Protein AF-A0A535AU26-F1 (afdb_monomer)

Nearest PDB structures (foldseek):
  2iu7-assembly1_I  TM=3.214E-01  e=6.119E+00  Escherichia coli

Radius of gyration: 19.8 Å; Cα contacts (8 Å, |Δi|>4): 45; chains: 1; bounding box: 29×25×71 Å

Sequence (69 aa):
MRLRGWRLPARIGLAAVLTALALPIAAVPVQAASNPLALTVHVGYQDVVKTGGWMPATIDARNSGASVD

Foldseek 3Di:
DDPPVVVVVVVVVVVVVCCVVVVVVVVPVPPCVPAQKDKDKAWADVNDDDPPDDIDMDIDIDRPDDDDD

Structure (mmCIF, N/CA/C/O backbone):
data_AF-A0A535AU26-F1
#
_entry.id   AF-A0A535AU26-F1
#
loop_
_atom_site.group_PDB
_atom_site.id
_atom_site.type_symbol
_atom_site.label_atom_id
_atom_site.label_alt_id
_atom_site.label_comp_id
_atom_site.label_asym_id
_atom_site.label_entity_id
_atom_site.label_seq_id
_atom_site.pdbx_PDB_ins_code
_atom_site.Cartn_x
_atom_site.Cartn_y
_atom_site.Cartn_z
_atom_site.occupancy
_atom_site.B_iso_or_equiv
_atom_site.auth_seq_id
_atom_site.auth_comp_id
_atom_site.auth_asym_id
_atom_site.auth_atom_id
_atom_site.pdbx_PDB_model_num
ATOM 1 N N . MET A 1 1 ? -1.426 7.375 46.947 1.00 42.97 1 MET A N 1
ATOM 2 C CA . MET A 1 1 ? -0.541 7.729 45.812 1.00 42.97 1 MET A CA 1
ATOM 3 C C . MET A 1 1 ? -1.200 7.300 44.499 1.00 42.97 1 MET A C 1
ATOM 5 O O . MET A 1 1 ? -1.279 6.111 44.228 1.00 42.97 1 MET A O 1
ATOM 9 N N . ARG A 1 2 ? -1.763 8.231 43.714 1.00 51.44 2 ARG A N 1
ATOM 10 C CA . ARG A 1 2 ? -2.423 7.934 42.424 1.00 51.44 2 ARG A CA 1
ATOM 11 C C . ARG A 1 2 ? -1.563 8.446 41.259 1.00 51.44 2 ARG A C 1
ATOM 13 O O . ARG A 1 2 ? -1.805 9.527 40.748 1.00 51.44 2 ARG A O 1
ATOM 20 N N . LEU A 1 3 ? -0.613 7.639 40.784 1.00 55.12 3 LEU A N 1
ATOM 21 C CA . LEU A 1 3 ? 0.159 7.906 39.551 1.00 55.12 3 LEU A CA 1
ATOM 22 C C . LEU A 1 3 ? -0.560 7.414 38.273 1.00 55.12 3 LEU A C 1
ATOM 24 O O . LEU A 1 3 ? 0.051 7.171 37.235 1.00 55.12 3 LEU A O 1
ATOM 28 N N . ARG A 1 4 ? -1.885 7.222 38.327 1.00 54.94 4 ARG A N 1
ATOM 29 C CA . ARG A 1 4 ? -2.654 6.597 37.236 1.00 54.94 4 ARG A CA 1
ATOM 30 C C . ARG A 1 4 ? -2.977 7.562 36.083 1.00 54.94 4 ARG A C 1
ATOM 32 O O . ARG A 1 4 ? -3.260 7.092 34.987 1.00 54.94 4 ARG A O 1
ATOM 39 N N . GLY A 1 5 ? -2.887 8.877 36.309 1.00 56.00 5 GLY A N 1
ATOM 40 C CA . GLY A 1 5 ? -3.235 9.913 35.322 1.00 56.00 5 GLY A CA 1
ATOM 41 C C . GLY A 1 5 ? -2.187 10.160 34.231 1.00 56.00 5 GLY A C 1
ATOM 42 O O . GLY A 1 5 ? -2.532 10.624 33.154 1.00 56.00 5 GLY A O 1
ATOM 43 N N . TRP A 1 6 ? -0.922 9.798 34.464 1.00 56.16 6 TRP A N 1
ATOM 44 C CA . TRP A 1 6 ? 0.183 10.092 33.534 1.00 56.16 6 TRP A CA 1
ATOM 45 C C . TRP A 1 6 ? 0.400 9.001 32.477 1.00 56.16 6 TRP A C 1
ATOM 47 O O . TRP A 1 6 ? 1.132 9.185 31.510 1.00 56.16 6 TRP A O 1
ATOM 57 N N . ARG A 1 7 ? -0.264 7.848 32.625 1.00 60.09 7 ARG A N 1
ATOM 58 C CA . ARG A 1 7 ? -0.087 6.706 31.715 1.00 60.09 7 ARG A CA 1
ATOM 59 C C . ARG A 1 7 ? -0.789 6.903 30.375 1.00 60.09 7 ARG A C 1
ATOM 61 O O . ARG A 1 7 ? -0.329 6.372 29.375 1.00 60.09 7 ARG A O 1
ATOM 68 N N . LEU A 1 8 ? -1.902 7.633 30.361 1.00 62.47 8 LEU A N 1
ATOM 69 C CA . LEU A 1 8 ? -2.663 7.953 29.152 1.00 62.47 8 LEU A CA 1
ATOM 70 C C . LEU A 1 8 ? -1.895 8.883 28.200 1.00 62.47 8 LEU A C 1
ATOM 72 O O . LEU A 1 8 ? -1.694 8.475 27.059 1.00 62.47 8 LEU A O 1
ATOM 76 N N . PRO A 1 9 ? -1.386 10.052 28.638 1.00 68.44 9 PRO A N 1
ATOM 77 C CA . PRO A 1 9 ? -0.597 10.912 27.757 1.00 68.44 9 PRO A CA 1
ATOM 78 C C . PRO A 1 9 ? 0.701 10.231 27.306 1.00 68.44 9 PRO A C 1
ATOM 80 O O . PRO A 1 9 ? 1.052 10.314 26.133 1.00 68.44 9 PRO A O 1
ATOM 83 N N . ALA A 1 10 ? 1.355 9.461 28.185 1.00 72.81 10 ALA A N 1
ATOM 84 C CA . ALA A 1 10 ? 2.541 8.686 27.817 1.00 72.81 10 ALA A CA 1
ATOM 85 C C . ALA A 1 10 ? 2.251 7.631 26.733 1.00 72.81 10 ALA A C 1
ATOM 87 O O . ALA A 1 10 ? 3.047 7.453 25.816 1.00 72.81 10 ALA A O 1
ATOM 88 N N . ARG A 1 11 ? 1.099 6.948 26.797 1.00 72.12 11 ARG A N 1
ATOM 89 C CA . ARG A 1 11 ? 0.683 5.971 25.776 1.00 72.12 11 ARG A CA 1
ATOM 90 C C . ARG A 1 11 ? 0.338 6.624 24.443 1.00 72.12 11 ARG A C 1
ATOM 92 O O . ARG A 1 11 ? 0.673 6.056 23.413 1.00 72.12 11 ARG A O 1
ATOM 99 N N . ILE A 1 12 ? -0.303 7.792 24.462 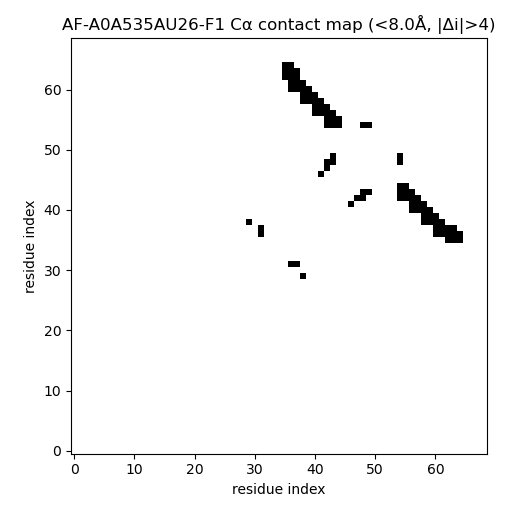1.00 78.19 12 ILE A N 1
ATOM 100 C CA . ILE A 1 12 ? -0.634 8.540 23.241 1.00 78.19 12 ILE A CA 1
ATOM 101 C C . ILE A 1 12 ? 0.645 9.054 22.573 1.00 78.19 12 ILE A C 1
ATOM 103 O O . ILE A 1 12 ? 0.802 8.893 21.368 1.00 78.19 12 ILE A O 1
ATOM 107 N N . GLY A 1 13 ? 1.588 9.591 23.353 1.00 76.25 13 GLY A N 1
ATOM 108 C CA . GLY A 1 13 ? 2.894 10.011 22.841 1.00 76.25 13 GLY A CA 1
ATOM 109 C C . GLY A 1 13 ? 3.687 8.844 22.253 1.00 76.25 13 GLY A C 1
ATOM 110 O O . GLY A 1 13 ? 4.180 8.943 21.135 1.00 76.25 13 GLY A O 1
ATOM 111 N N . LEU A 1 14 ? 3.741 7.707 22.957 1.00 78.81 14 LEU A N 1
ATOM 112 C CA . LEU A 1 14 ? 4.392 6.495 22.454 1.00 78.81 14 LEU A CA 1
ATOM 113 C C . LEU A 1 14 ? 3.737 5.999 21.158 1.00 78.81 14 LEU A C 1
ATOM 115 O O . LEU A 1 14 ? 4.445 5.657 20.218 1.00 78.81 14 LEU A O 1
ATOM 119 N N . ALA A 1 15 ? 2.402 5.980 21.098 1.00 75.62 15 ALA A N 1
ATOM 120 C CA . ALA A 1 15 ? 1.679 5.598 19.895 1.00 75.62 15 ALA A CA 1
ATOM 121 C C . ALA A 1 15 ? 2.040 6.533 18.739 1.00 75.62 15 ALA A C 1
ATOM 123 O O . ALA A 1 15 ? 2.469 6.039 17.712 1.00 75.62 15 ALA A O 1
ATOM 124 N N . ALA A 1 16 ? 1.982 7.855 18.926 1.00 78.50 16 ALA A N 1
ATOM 125 C CA . ALA A 1 16 ? 2.330 8.826 17.888 1.00 78.50 16 ALA A CA 1
ATOM 126 C C . ALA A 1 16 ? 3.773 8.669 17.377 1.00 78.50 16 ALA A C 1
ATOM 128 O O . ALA A 1 16 ? 4.002 8.727 16.172 1.00 78.50 16 ALA A O 1
ATOM 129 N N . VAL A 1 17 ? 4.732 8.415 18.273 1.00 81.25 17 VAL A N 1
ATOM 130 C CA . VAL A 1 17 ? 6.133 8.154 17.907 1.00 81.25 17 VAL A CA 1
ATOM 131 C C . VAL A 1 17 ? 6.260 6.848 17.121 1.00 81.25 17 VAL A C 1
ATOM 133 O O . VAL A 1 17 ? 6.922 6.819 16.088 1.00 81.25 17 VAL A O 1
ATOM 136 N N . LEU A 1 18 ? 5.592 5.779 17.562 1.00 77.81 18 LEU A N 1
ATOM 137 C CA . LEU A 1 18 ? 5.587 4.502 16.851 1.00 77.81 18 LEU A CA 1
ATOM 138 C C . LEU A 1 18 ? 4.925 4.622 15.478 1.00 77.81 18 LEU A C 1
ATOM 140 O O . LEU A 1 18 ? 5.466 4.088 14.518 1.00 77.81 18 LEU A O 1
ATOM 144 N N . THR A 1 19 ? 3.812 5.350 15.343 1.00 72.25 19 THR A N 1
ATOM 145 C CA . THR A 1 19 ? 3.180 5.577 14.038 1.00 72.25 19 THR A CA 1
ATOM 146 C C . THR A 1 19 ? 4.082 6.409 13.136 1.00 72.25 19 THR A C 1
ATOM 148 O O . THR A 1 19 ? 4.238 6.059 11.975 1.00 72.25 19 THR A O 1
ATOM 151 N N . ALA A 1 20 ? 4.723 7.460 13.656 1.00 70.12 20 ALA A N 1
ATOM 152 C CA . ALA A 1 20 ? 5.642 8.298 12.884 1.00 70.12 20 ALA A CA 1
ATOM 153 C C . ALA A 1 20 ? 6.894 7.540 12.412 1.00 70.12 20 ALA A C 1
ATOM 155 O O . ALA A 1 20 ? 7.421 7.853 11.351 1.00 70.12 20 ALA A O 1
ATOM 156 N N . LEU A 1 21 ? 7.354 6.540 13.171 1.00 68.31 21 LEU A N 1
ATOM 157 C CA . LEU A 1 21 ? 8.474 5.672 12.793 1.00 68.31 21 LEU A CA 1
ATOM 158 C C . LEU A 1 21 ? 8.043 4.506 11.892 1.00 68.31 21 LEU A C 1
ATOM 160 O O . LEU A 1 21 ? 8.818 4.068 11.050 1.00 68.31 21 LEU A O 1
ATOM 164 N N . ALA A 1 22 ? 6.815 4.006 12.040 1.00 60.53 22 ALA A N 1
ATOM 165 C CA . ALA A 1 22 ? 6.291 2.896 11.247 1.00 60.53 22 ALA A CA 1
ATOM 166 C C . ALA A 1 22 ? 5.756 3.331 9.871 1.00 60.53 22 ALA A C 1
ATOM 168 O O . ALA A 1 22 ? 5.868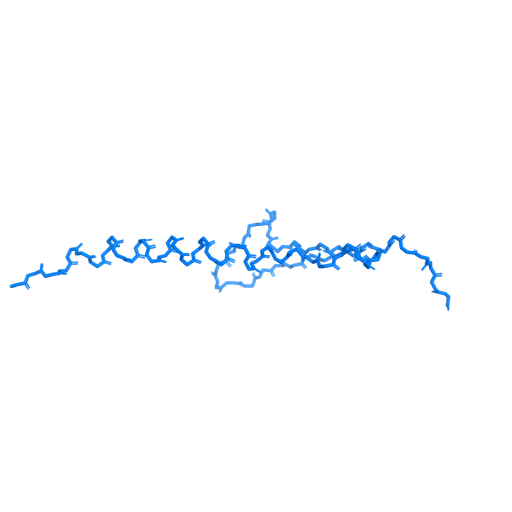 2.567 8.916 1.00 60.53 22 ALA A O 1
ATOM 169 N N . LEU A 1 23 ? 5.219 4.550 9.737 1.00 55.94 23 LEU A N 1
ATOM 170 C CA . LEU A 1 23 ? 4.762 5.100 8.453 1.00 55.94 23 LEU A CA 1
ATOM 171 C C . LEU A 1 23 ? 5.864 5.109 7.373 1.00 55.94 23 LEU A C 1
ATOM 173 O O . LEU A 1 23 ? 5.591 4.649 6.265 1.00 55.94 23 LEU A O 1
ATOM 177 N N . PRO A 1 24 ? 7.109 5.546 7.662 1.00 55.47 24 PRO A N 1
ATOM 178 C CA . PRO A 1 24 ? 8.199 5.472 6.692 1.00 55.47 24 PRO A CA 1
ATOM 179 C C . PRO A 1 24 ? 8.702 4.046 6.427 1.00 55.47 24 PRO A C 1
ATOM 181 O O . PRO A 1 24 ? 9.328 3.825 5.401 1.00 55.47 24 PRO A O 1
ATOM 184 N N . ILE A 1 25 ? 8.418 3.066 7.296 1.00 55.28 25 ILE A N 1
ATOM 185 C CA . ILE A 1 25 ? 8.734 1.650 7.027 1.00 55.28 25 ILE A CA 1
ATOM 186 C C . ILE A 1 25 ? 7.673 1.023 6.109 1.00 55.28 25 ILE A C 1
ATOM 188 O O . ILE A 1 25 ? 8.004 0.179 5.286 1.00 55.28 25 ILE A O 1
ATOM 192 N N . ALA A 1 26 ? 6.407 1.444 6.208 1.00 53.22 26 ALA A N 1
ATOM 193 C CA . ALA A 1 26 ? 5.364 1.061 5.252 1.00 53.22 26 ALA A CA 1
ATOM 194 C C . ALA A 1 26 ? 5.564 1.737 3.885 1.00 53.22 26 ALA A C 1
ATOM 196 O O . ALA A 1 26 ? 5.278 1.142 2.848 1.00 53.22 26 ALA A O 1
ATOM 197 N N . ALA A 1 27 ? 6.116 2.951 3.878 1.00 47.91 27 ALA A N 1
ATOM 198 C CA . ALA A 1 27 ? 6.636 3.596 2.684 1.00 47.91 27 ALA A CA 1
ATOM 199 C C . ALA A 1 27 ? 8.065 3.114 2.412 1.00 47.91 27 ALA A C 1
ATOM 201 O O . ALA A 1 27 ? 8.996 3.908 2.425 1.00 47.91 27 ALA A O 1
ATOM 202 N N . VAL A 1 28 ? 8.256 1.816 2.159 1.00 51.31 28 VAL A N 1
ATOM 203 C CA . VAL A 1 28 ? 9.464 1.377 1.454 1.00 51.31 28 VAL A CA 1
ATOM 204 C C . VAL A 1 28 ? 9.413 2.090 0.102 1.00 51.31 28 VAL A C 1
ATOM 206 O O . VAL A 1 28 ? 8.530 1.757 -0.696 1.00 51.31 28 VAL A O 1
ATOM 209 N N . PRO A 1 29 ? 10.288 3.072 -0.205 1.00 48.53 29 PRO A N 1
ATOM 210 C CA . PRO A 1 29 ? 10.491 3.395 -1.597 1.00 48.53 29 PRO A CA 1
ATOM 211 C C . PRO A 1 29 ? 11.093 2.117 -2.160 1.00 48.53 29 PRO A C 1
ATOM 213 O O . PRO A 1 29 ? 12.250 1.787 -1.896 1.00 48.53 29 PRO A O 1
ATOM 216 N N . VAL A 1 30 ? 10.267 1.328 -2.849 1.00 49.62 30 VAL A N 1
ATOM 217 C CA . VAL A 1 30 ? 10.746 0.252 -3.704 1.00 49.62 30 VAL A CA 1
ATOM 218 C C . VAL A 1 30 ? 11.935 0.855 -4.440 1.00 49.62 30 VAL A C 1
ATOM 220 O O . VAL A 1 30 ? 11.806 1.922 -5.042 1.00 49.62 30 VAL A O 1
ATOM 223 N N . GLN A 1 31 ? 13.108 0.238 -4.303 1.00 46.56 31 GLN A N 1
ATOM 224 C CA . GLN A 1 31 ? 14.341 0.599 -5.003 1.00 46.56 31 GLN A CA 1
ATOM 225 C C . GLN A 1 31 ? 14.173 0.333 -6.515 1.00 46.56 31 GLN A C 1
ATOM 227 O O . GLN A 1 31 ? 14.926 -0.412 -7.128 1.00 46.56 31 GLN A O 1
ATOM 232 N N . ALA A 1 32 ? 13.143 0.930 -7.113 1.00 51.69 32 ALA A N 1
ATOM 233 C CA . ALA A 1 32 ? 12.748 0.866 -8.509 1.00 51.69 32 ALA A CA 1
ATOM 234 C C . ALA A 1 32 ? 13.574 1.823 -9.377 1.00 51.69 32 ALA A C 1
ATOM 236 O O . ALA A 1 32 ? 13.425 1.835 -10.591 1.00 51.69 32 ALA A O 1
ATOM 237 N N . ALA A 1 33 ? 14.476 2.618 -8.791 1.00 52.59 33 ALA A N 1
ATOM 238 C CA . ALA A 1 33 ? 15.303 3.547 -9.559 1.00 52.59 33 ALA A CA 1
ATOM 239 C C . ALA A 1 33 ? 16.286 2.840 -10.519 1.00 52.59 33 ALA A C 1
ATOM 241 O O . ALA A 1 33 ? 16.798 3.479 -11.432 1.00 52.59 33 ALA A O 1
ATOM 242 N N . SER A 1 34 ? 16.534 1.535 -10.352 1.00 56.72 34 SER A N 1
ATOM 243 C CA . SER A 1 34 ? 17.409 0.737 -11.226 1.00 56.72 34 SER A CA 1
ATOM 244 C C . SER A 1 34 ? 16.740 -0.496 -11.844 1.00 56.72 34 SER A C 1
ATOM 246 O O . SER A 1 34 ? 17.384 -1.213 -12.606 1.00 56.72 34 SER A O 1
ATOM 248 N N . ASN A 1 35 ? 15.460 -0.746 -11.554 1.00 61.25 35 ASN A N 1
ATOM 249 C CA . ASN A 1 35 ? 14.718 -1.881 -12.095 1.00 61.25 35 ASN A CA 1
ATOM 250 C C . ASN A 1 35 ? 13.519 -1.354 -12.900 1.00 61.25 35 ASN A C 1
ATOM 252 O O . ASN A 1 35 ? 12.693 -0.644 -12.328 1.00 61.25 35 ASN A O 1
ATOM 256 N N . PRO A 1 36 ? 13.385 -1.679 -14.199 1.00 68.75 36 PRO A N 1
ATOM 257 C CA . PRO A 1 36 ? 12.254 -1.223 -15.007 1.00 68.75 36 PRO A CA 1
ATOM 258 C C . PRO A 1 36 ? 10.912 -1.861 -14.597 1.00 68.75 36 PRO A C 1
ATOM 260 O O . PRO A 1 36 ? 9.876 -1.596 -15.202 1.00 68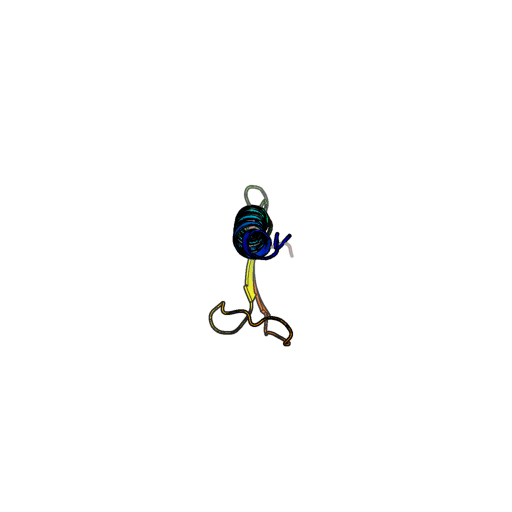.75 36 PRO A O 1
ATOM 263 N N . LEU A 1 37 ? 10.905 -2.717 -13.575 1.00 75.94 37 LEU A N 1
ATOM 264 C CA . LEU A 1 37 ? 9.692 -3.258 -12.989 1.00 75.94 37 LEU A CA 1
ATOM 265 C C . LEU A 1 37 ? 9.188 -2.358 -11.851 1.00 75.94 37 LEU A C 1
ATOM 267 O O . LEU A 1 37 ? 9.792 -2.282 -10.781 1.00 75.94 37 LEU A O 1
ATOM 271 N N . ALA A 1 38 ? 8.041 -1.720 -12.067 1.00 79.44 38 ALA A N 1
ATOM 272 C CA . ALA A 1 38 ? 7.280 -1.032 -11.034 1.00 79.44 38 ALA A CA 1
ATOM 273 C C . ALA A 1 38 ? 6.193 -1.963 -10.479 1.00 79.44 38 ALA A C 1
ATOM 275 O O . ALA A 1 38 ? 5.420 -2.545 -11.237 1.00 79.44 38 ALA A O 1
ATOM 276 N N . LEU A 1 39 ? 6.128 -2.085 -9.153 1.00 80.19 39 LEU A N 1
ATOM 277 C CA . LEU A 1 39 ? 5.071 -2.803 -8.439 1.00 80.19 39 LEU A CA 1
ATOM 278 C C . LEU A 1 39 ? 4.348 -1.828 -7.512 1.00 80.19 39 LEU A C 1
ATOM 280 O O . LEU A 1 39 ? 4.984 -1.140 -6.713 1.00 80.19 39 LEU A O 1
ATOM 284 N N . THR A 1 40 ? 3.026 -1.779 -7.607 1.00 81.88 40 THR A N 1
ATOM 285 C CA . THR A 1 40 ? 2.157 -0.995 -6.729 1.00 81.88 40 THR A CA 1
ATOM 286 C C . THR A 1 40 ? 1.185 -1.940 -6.042 1.00 81.88 40 THR A C 1
ATOM 288 O O . THR A 1 40 ? 0.613 -2.821 -6.678 1.00 81.88 40 THR A O 1
ATOM 291 N N . VAL A 1 41 ? 1.043 -1.803 -4.725 1.00 81.38 41 VAL A N 1
ATOM 292 C CA . VAL A 1 41 ? 0.187 -2.675 -3.916 1.00 81.38 41 VAL A CA 1
ATOM 293 C C . VAL A 1 41 ? -0.894 -1.828 -3.264 1.00 81.38 41 VAL A C 1
ATOM 295 O O . VAL A 1 41 ? -0.594 -0.932 -2.480 1.00 81.38 41 VAL A O 1
ATOM 298 N N . 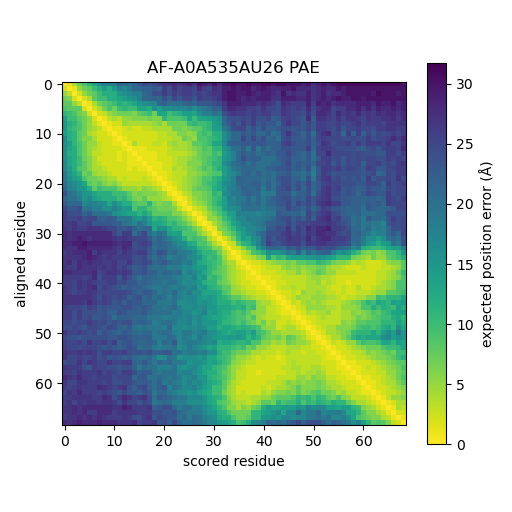HIS A 1 42 ? -2.143 -2.152 -3.575 1.00 82.00 42 HIS A N 1
ATOM 299 C CA . HIS A 1 42 ? -3.341 -1.568 -2.990 1.00 82.00 42 HIS A CA 1
ATOM 300 C C . HIS A 1 42 ? -3.931 -2.563 -2.000 1.00 82.00 42 HIS A C 1
ATOM 302 O O . HIS A 1 42 ? -4.165 -3.718 -2.352 1.00 82.00 42 HIS A O 1
ATOM 308 N N . VAL A 1 43 ? -4.160 -2.148 -0.756 1.00 83.12 43 VAL A N 1
ATOM 309 C CA . VAL A 1 43 ? -4.689 -3.034 0.292 1.00 83.12 43 VAL A CA 1
ATOM 310 C C . VAL A 1 43 ? -5.963 -2.447 0.873 1.00 83.12 43 VAL A C 1
ATOM 312 O O . VAL A 1 43 ? -6.003 -1.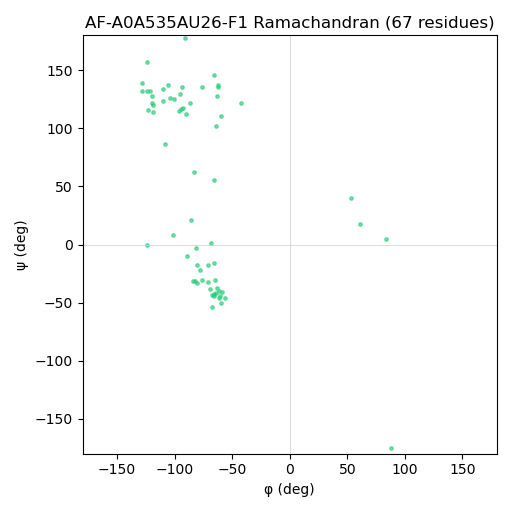293 1.286 1.00 83.12 43 VAL A O 1
ATOM 315 N N . GLY A 1 44 ? -6.992 -3.280 0.979 1.00 83.31 44 GLY A N 1
ATOM 316 C CA . GLY A 1 44 ? -8.300 -2.893 1.483 1.00 83.31 44 GLY A CA 1
ATOM 317 C C . GLY A 1 44 ? -9.225 -2.362 0.390 1.00 83.31 44 GLY A C 1
ATOM 318 O O . GLY A 1 44 ? -8.924 -2.383 -0.801 1.00 83.31 44 GLY A O 1
ATOM 3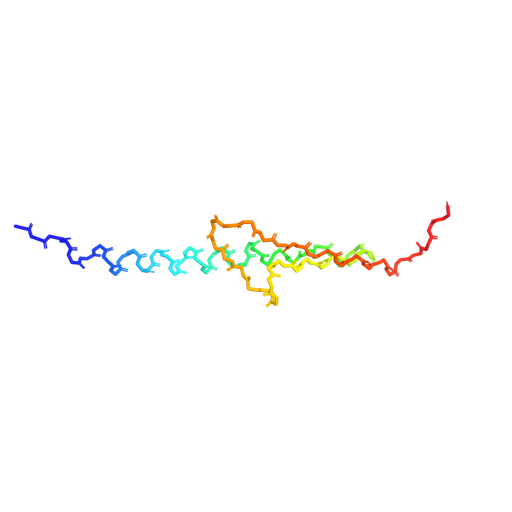19 N N . TYR A 1 45 ? -10.401 -1.905 0.808 1.00 74.25 45 TYR A N 1
ATOM 320 C CA . TYR A 1 45 ? -11.346 -1.244 -0.091 1.00 74.25 45 TYR A CA 1
ATOM 321 C C . TYR A 1 45 ? -11.001 0.240 -0.160 1.00 74.25 45 TYR A C 1
ATOM 323 O O . TYR A 1 45 ? -11.015 0.899 0.876 1.00 74.25 45 TYR A O 1
ATOM 331 N N . GLN A 1 46 ? -10.723 0.761 -1.360 1.00 80.44 46 GLN A N 1
ATOM 332 C CA . GLN A 1 46 ? -10.309 2.161 -1.558 1.00 80.44 46 GLN A CA 1
ATOM 333 C C . GLN A 1 46 ? -9.112 2.557 -0.670 1.00 80.44 46 GLN A C 1
ATOM 335 O O . GLN A 1 46 ? -9.114 3.623 -0.064 1.00 80.44 46 GLN A O 1
ATOM 340 N N . ASP A 1 47 ? -8.134 1.656 -0.525 1.00 71.69 47 ASP A N 1
ATOM 341 C CA . ASP A 1 47 ? -6.955 1.828 0.339 1.00 71.69 47 ASP A CA 1
ATOM 342 C C . ASP A 1 47 ? -7.272 2.005 1.843 1.00 71.69 47 ASP A C 1
ATOM 344 O O . ASP A 1 47 ? -6.433 2.434 2.638 1.00 71.69 47 ASP A O 1
ATOM 348 N N . VAL A 1 48 ? -8.487 1.635 2.273 1.00 78.62 48 VAL A N 1
ATOM 349 C CA . VAL A 1 48 ? -8.889 1.627 3.683 1.00 78.62 48 VAL A CA 1
ATOM 350 C C . VAL A 1 48 ? -8.721 0.232 4.274 1.00 78.62 48 VAL A C 1
ATOM 352 O O . VAL A 1 48 ? -9.441 -0.715 3.939 1.00 78.62 48 VAL A O 1
ATOM 355 N N . VAL A 1 49 ? -7.802 0.123 5.230 1.00 80.38 49 VAL A N 1
ATOM 356 C CA . VAL A 1 49 ? -7.510 -1.115 5.960 1.00 80.38 49 VAL A CA 1
ATOM 357 C C . VAL A 1 49 ? -8.321 -1.167 7.257 1.00 80.38 49 VAL A C 1
ATOM 359 O O . VAL A 1 49 ? -8.361 -0.193 8.009 1.00 80.38 49 VAL A O 1
ATOM 362 N N . LYS A 1 50 ? -8.930 -2.320 7.569 1.00 77.75 50 LYS A N 1
ATOM 363 C CA . LYS A 1 50 ? -9.440 -2.601 8.925 1.00 77.75 50 LYS A CA 1
ATOM 364 C C . LYS A 1 50 ? -8.533 -3.599 9.632 1.00 77.75 50 LYS A C 1
ATOM 366 O O . LYS A 1 50 ? -8.121 -4.600 9.051 1.00 77.75 50 LYS A O 1
ATOM 371 N N . THR A 1 51 ? -8.249 -3.342 10.902 1.00 79.81 51 THR A N 1
ATOM 372 C CA . THR A 1 51 ? -7.435 -4.215 11.749 1.00 79.81 51 THR A CA 1
ATOM 373 C C . THR A 1 51 ? -8.219 -5.450 12.200 1.00 79.81 51 THR A C 1
ATOM 375 O O . THR A 1 51 ? -9.368 -5.352 12.622 1.00 79.81 51 THR A O 1
ATOM 378 N N . GLY A 1 52 ? -7.583 -6.624 12.129 1.00 80.06 52 GLY A N 1
ATOM 379 C CA . GLY A 1 52 ? -8.125 -7.883 12.659 1.00 80.06 52 GLY A CA 1
ATOM 380 C C . GLY A 1 52 ? -9.091 -8.641 11.741 1.00 80.06 52 GLY A C 1
ATOM 381 O O . GLY A 1 52 ? -9.625 -9.665 12.156 1.00 80.06 52 GLY A O 1
ATOM 382 N N . GLY A 1 53 ? -9.304 -8.174 10.508 1.00 80.00 53 GLY A N 1
ATOM 383 C CA . GLY A 1 53 ? -10.099 -8.866 9.492 1.00 80.00 53 GLY A CA 1
ATOM 384 C C . GLY A 1 53 ? -9.300 -9.106 8.215 1.00 80.00 53 GLY A C 1
ATOM 385 O O . GLY A 1 53 ? -8.334 -8.397 7.937 1.00 80.00 53 GLY A O 1
ATOM 386 N N . TRP A 1 54 ? -9.709 -10.103 7.430 1.00 85.31 54 TRP A N 1
ATOM 387 C CA . TRP A 1 54 ? -9.168 -10.306 6.086 1.00 85.31 54 TRP A CA 1
ATOM 388 C C . TRP A 1 54 ? -9.482 -9.092 5.197 1.00 85.31 54 TRP A C 1
ATOM 390 O O . TRP A 1 54 ? -10.595 -8.564 5.245 1.00 85.31 54 TRP A O 1
ATOM 400 N N . MET A 1 55 ? -8.504 -8.657 4.398 1.00 86.25 55 MET A N 1
ATOM 401 C CA . MET A 1 55 ? -8.624 -7.538 3.460 1.00 86.25 55 MET A CA 1
ATOM 402 C C . MET A 1 55 ? -8.158 -7.978 2.069 1.00 86.25 55 MET A C 1
ATOM 404 O O . MET A 1 55 ? -7.137 -8.664 1.976 1.00 86.25 55 MET A O 1
ATOM 408 N N . PRO A 1 56 ? -8.862 -7.577 0.995 1.00 79.88 56 PRO A N 1
ATOM 409 C CA . PRO A 1 56 ? -8.382 -7.803 -0.359 1.00 79.88 56 PRO A CA 1
ATOM 410 C C . PRO A 1 56 ? -7.111 -6.983 -0.606 1.00 79.88 56 PRO A C 1
ATOM 412 O O . PRO A 1 56 ? -6.973 -5.876 -0.084 1.00 79.88 56 PRO A O 1
ATOM 415 N N . ALA A 1 57 ? -6.196 -7.521 -1.407 1.00 86.19 57 ALA A N 1
ATOM 416 C CA . ALA A 1 57 ? -5.028 -6.801 -1.892 1.00 86.19 57 ALA A CA 1
ATOM 417 C C . ALA A 1 57 ? -4.947 -6.943 -3.414 1.00 86.19 57 ALA A C 1
ATOM 419 O O . ALA A 1 57 ? -5.070 -8.051 -3.939 1.00 86.19 57 ALA A O 1
ATOM 420 N N . THR A 1 58 ? -4.736 -5.827 -4.100 1.00 84.31 58 THR A N 1
ATOM 421 C CA . THR A 1 58 ? -4.511 -5.761 -5.544 1.00 84.31 58 THR A CA 1
ATOM 422 C C . THR A 1 58 ? -3.059 -5.384 -5.782 1.00 84.31 58 THR A C 1
ATOM 424 O O . THR A 1 58 ? -2.531 -4.485 -5.128 1.00 84.31 58 THR A O 1
ATOM 427 N N . ILE A 1 59 ? -2.402 -6.090 -6.698 1.00 84.00 59 ILE A N 1
ATOM 428 C CA . ILE A 1 59 ? -1.007 -5.843 -7.056 1.00 84.00 59 ILE A CA 1
ATOM 429 C C . ILE A 1 59 ? -0.972 -5.465 -8.531 1.00 84.00 59 ILE A C 1
ATOM 431 O O . ILE A 1 59 ? -1.247 -6.301 -9.390 1.00 84.00 59 ILE A O 1
ATOM 435 N N . ASP A 1 60 ? -0.601 -4.223 -8.807 1.00 84.00 60 ASP A N 1
ATOM 436 C CA . ASP A 1 60 ? -0.355 -3.726 -10.152 1.00 84.00 60 ASP A CA 1
ATOM 437 C C . ASP A 1 60 ? 1.138 -3.846 -10.455 1.00 84.00 60 ASP A C 1
ATOM 439 O O . ASP A 1 60 ? 1.979 -3.227 -9.801 1.00 84.00 60 ASP A O 1
ATOM 443 N N . ALA A 1 61 ? 1.481 -4.667 -11.445 1.00 83.19 61 ALA A N 1
ATOM 444 C CA . ALA A 1 61 ? 2.850 -4.840 -11.915 1.00 83.19 61 ALA A CA 1
ATOM 445 C C . ALA A 1 61 ? 2.995 -4.236 -13.314 1.00 83.19 61 ALA A C 1
ATOM 447 O O . ALA A 1 61 ? 2.290 -4.615 -14.249 1.00 83.19 61 ALA A O 1
ATOM 448 N N . ARG A 1 62 ? 3.937 -3.307 -13.474 1.00 82.94 62 ARG A N 1
ATOM 449 C CA . ARG A 1 62 ? 4.260 -2.664 -14.746 1.00 82.94 62 ARG A CA 1
ATOM 450 C C . ARG A 1 62 ? 5.729 -2.877 -15.071 1.00 82.94 62 ARG A C 1
ATOM 452 O O . ARG A 1 62 ? 6.598 -2.351 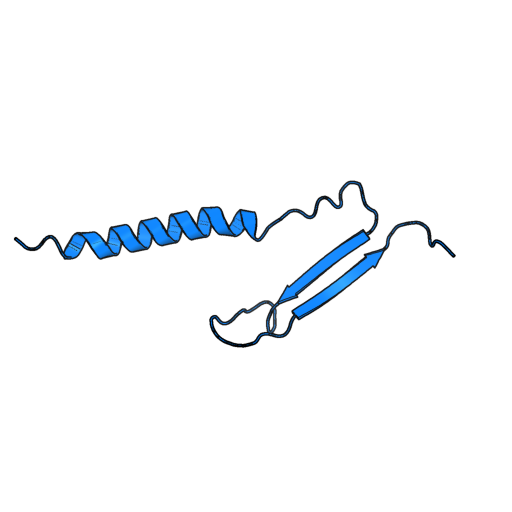-14.387 1.00 82.94 62 ARG A O 1
ATOM 459 N N . ASN A 1 63 ? 5.999 -3.600 -16.152 1.00 82.56 63 ASN A N 1
ATOM 460 C CA . ASN A 1 63 ? 7.333 -3.701 -16.732 1.00 82.56 63 ASN A CA 1
ATOM 461 C C . ASN A 1 63 ? 7.494 -2.619 -17.814 1.00 82.56 63 ASN A C 1
ATOM 463 O O . ASN A 1 63 ? 6.749 -2.609 -18.791 1.00 82.56 63 ASN A O 1
ATOM 467 N N . SER A 1 64 ? 8.426 -1.687 -17.623 1.00 80.94 64 SER A N 1
ATOM 468 C CA . SER A 1 64 ? 8.824 -0.676 -18.613 1.00 80.94 64 SER A CA 1
ATOM 469 C C . SER A 1 64 ? 10.134 -1.023 -19.333 1.00 80.94 64 SER A C 1
ATOM 471 O O . SER A 1 64 ? 10.682 -0.195 -20.059 1.00 80.94 64 SER A O 1
ATOM 473 N N . GLY A 1 65 ? 10.650 -2.231 -19.113 1.00 75.19 65 GLY A N 1
ATOM 474 C CA . GLY A 1 65 ? 11.899 -2.735 -19.662 1.00 75.19 65 GLY A CA 1
ATOM 475 C C . GLY A 1 65 ? 11.689 -3.453 -20.985 1.00 75.19 65 GLY A C 1
ATOM 476 O O . GLY A 1 65 ? 10.565 -3.613 -21.460 1.00 75.19 65 GLY A O 1
ATOM 477 N N . ALA A 1 66 ? 12.790 -3.900 -21.585 1.00 74.62 66 ALA A N 1
ATOM 478 C CA . ALA A 1 66 ? 12.722 -4.719 -22.785 1.00 74.62 66 ALA A CA 1
ATOM 479 C C . ALA A 1 66 ? 11.992 -6.039 -22.486 1.00 74.62 66 ALA A C 1
ATOM 481 O O . ALA A 1 66 ? 12.256 -6.687 -21.470 1.00 74.62 66 ALA A O 1
ATOM 482 N N . SER A 1 67 ? 11.082 -6.435 -23.377 1.00 68.94 67 SER A N 1
ATOM 483 C CA . SER A 1 67 ? 10.503 -7.775 -23.362 1.00 68.94 67 SER A CA 1
ATOM 484 C C . SER A 1 67 ? 11.611 -8.795 -23.611 1.00 68.94 67 SER A C 1
ATOM 486 O O . SER A 1 67 ? 12.361 -8.663 -24.579 1.00 68.94 67 SER A O 1
ATOM 488 N N . VAL A 1 68 ? 11.708 -9.790 -22.737 1.00 67.25 68 VAL A N 1
ATOM 489 C CA . VAL A 1 68 ? 12.556 -10.966 -22.943 1.00 67.25 68 VAL A CA 1
ATOM 490 C C . VAL A 1 68 ? 11.631 -12.081 -23.423 1.00 67.25 68 VAL A C 1
ATOM 492 O O . VAL A 1 68 ? 10.605 -12.309 -22.781 1.00 67.25 68 VAL A O 1
ATOM 495 N N . ASP A 1 69 ? 11.963 -12.675 -24.568 1.00 62.28 69 ASP A N 1
ATOM 496 C CA . ASP A 1 69 ? 11.269 -13.824 -25.176 1.00 62.28 69 ASP A CA 1
ATOM 497 C C . ASP A 1 69 ? 11.773 -15.143 -24.564 1.00 62.28 69 ASP A C 1
ATOM 499 O O . ASP A 1 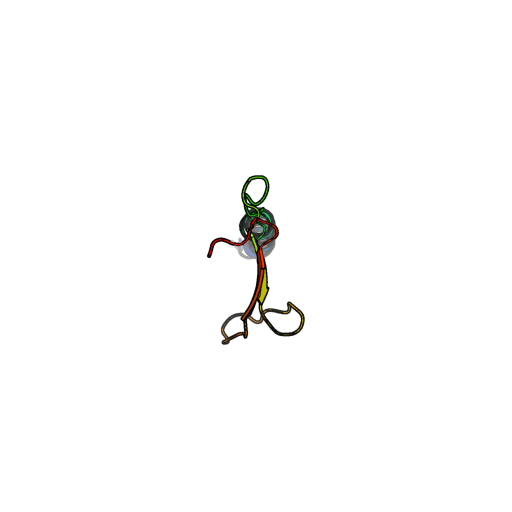69 ? 13.007 -15.246 -24.343 1.00 62.28 69 ASP A O 1
#

Mean predicted aligned error: 15.54 Å

pLDDT: mean 70.19, std 12.37, range [42.97, 86.25]

Secondary structure (DSSP, 8-state):
----SSHHHHHHHHHHHHHHHHHHHHS---STTS-SEEEEEEESBTTB--TTS---EEEEEEE-SPPP-

Solvent-accessible surface area (backbone atoms only — not comparable to full-atom values): 4509 Å² total; per-residue (Å²): 138,82,78,71,75,61,54,58,62,53,50,5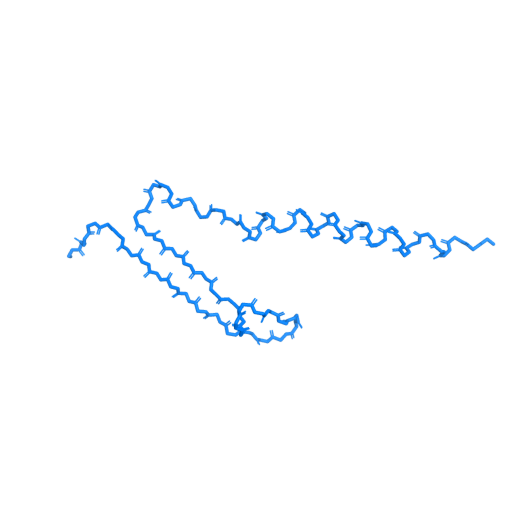3,52,51,47,52,52,50,48,66,59,45,52,58,62,73,53,60,74,70,80,42,91,83,41,52,56,48,76,47,78,45,45,30,68,95,67,47,75,66,88,96,56,94,66,60,70,49,75,51,78,45,75,76,54,82,87,82,132